Protein AF-A0A9D9LYZ3-F1 (afdb_monomer_lite)

Structure (mmCIF, N/CA/C/O backbone):
data_AF-A0A9D9LYZ3-F1
#
_entry.id   AF-A0A9D9LYZ3-F1
#
loop_
_atom_site.group_PDB
_atom_site.id
_atom_site.type_symbol
_atom_site.label_atom_id
_atom_site.label_alt_id
_atom_site.label_comp_id
_atom_site.label_asym_id
_atom_site.label_entity_id
_atom_site.label_seq_id
_atom_site.pdbx_PDB_ins_code
_atom_site.Cartn_x
_atom_site.Cartn_y
_atom_site.Cartn_z
_atom_site.occupancy
_atom_site.B_iso_or_equiv
_atom_site.auth_seq_id
_atom_site.auth_comp_id
_atom_site.auth_asym_id
_atom_site.auth_atom_id
_atom_site.pdbx_PDB_model_num
ATOM 1 N N . LEU A 1 1 ? 12.499 -3.389 7.187 1.00 67.00 1 LEU A N 1
ATOM 2 C CA . LEU A 1 1 ? 12.480 -2.164 8.040 1.00 67.00 1 LEU A CA 1
ATOM 3 C C . LEU A 1 1 ? 11.030 -2.006 8.466 1.00 67.00 1 LEU A C 1
ATOM 5 O O . LEU A 1 1 ? 10.177 -2.248 7.634 1.00 67.00 1 LEU A O 1
ATOM 9 N N . GLY A 1 2 ? 10.728 -1.710 9.727 1.00 86.38 2 GLY A N 1
ATOM 10 C CA . GLY A 1 2 ? 9.335 -1.701 10.191 1.00 86.38 2 GLY A CA 1
ATOM 11 C C . GLY A 1 2 ? 8.616 -0.363 10.030 1.00 86.38 2 GLY A C 1
ATOM 12 O O . GLY A 1 2 ? 9.246 0.659 9.763 1.00 86.38 2 GLY A O 1
ATOM 13 N N . VAL A 1 3 ? 7.306 -0.385 10.260 1.00 93.94 3 VAL A N 1
ATOM 14 C CA . VAL A 1 3 ? 6.453 0.793 10.448 1.00 93.94 3 VAL A CA 1
ATOM 15 C C . VAL A 1 3 ? 5.911 0.800 11.873 1.00 93.94 3 VAL A C 1
ATOM 17 O O . VAL A 1 3 ? 5.564 -0.246 12.420 1.00 93.94 3 VAL A O 1
ATOM 20 N N . ALA A 1 4 ? 5.866 1.983 12.481 1.00 95.00 4 ALA A N 1
ATOM 21 C CA . ALA A 1 4 ? 5.169 2.226 13.736 1.00 95.00 4 ALA A CA 1
ATOM 22 C C . ALA A 1 4 ? 3.870 2.966 13.419 1.00 95.00 4 ALA A C 1
ATOM 24 O O . ALA A 1 4 ? 3.877 3.922 12.643 1.00 95.00 4 ALA A O 1
ATOM 25 N N . CYS A 1 5 ? 2.766 2.531 14.007 1.00 94.94 5 CYS A N 1
ATOM 26 C CA . CYS A 1 5 ? 1.451 3.107 13.774 1.00 94.94 5 CYS A CA 1
ATOM 27 C C . CYS A 1 5 ? 0.739 3.353 15.103 1.00 94.94 5 CYS A C 1
ATOM 29 O O . CYS A 1 5 ? 0.918 2.602 16.058 1.00 94.94 5 CYS A O 1
ATOM 31 N N . TYR A 1 6 ? -0.033 4.433 15.174 1.00 95.62 6 TYR A N 1
ATOM 32 C CA . TYR A 1 6 ? -0.800 4.815 16.353 1.00 95.62 6 TYR A CA 1
ATOM 33 C C . TYR A 1 6 ? -2.236 5.091 15.927 1.00 95.62 6 TYR A C 1
ATOM 35 O O . TYR A 1 6 ? -2.470 5.915 15.044 1.00 95.62 6 TYR A O 1
ATOM 43 N N . ASP A 1 7 ? -3.190 4.395 16.539 1.00 93.81 7 ASP A N 1
ATOM 44 C CA . ASP A 1 7 ? -4.618 4.484 16.205 1.00 93.81 7 ASP A CA 1
ATOM 45 C C . ASP A 1 7 ? -5.399 5.454 17.113 1.00 93.81 7 ASP A C 1
ATOM 47 O O . ASP A 1 7 ? -6.627 5.513 17.058 1.00 93.81 7 ASP A O 1
ATOM 51 N N . GLY A 1 8 ? -4.704 6.203 17.974 1.00 94.94 8 GLY A N 1
ATOM 52 C CA . GLY A 1 8 ? -5.328 7.039 19.003 1.00 94.94 8 GLY A CA 1
ATOM 53 C C . GLY A 1 8 ? -5.497 6.348 20.360 1.00 94.94 8 GLY A C 1
ATOM 54 O O . GLY A 1 8 ? -5.884 7.014 21.319 1.00 94.94 8 GLY A O 1
ATOM 55 N N . LYS A 1 9 ? -5.211 5.043 20.463 1.00 96.00 9 LYS A N 1
ATOM 56 C CA . LYS A 1 9 ? -5.311 4.256 21.705 1.00 96.00 9 LYS A CA 1
ATOM 57 C C . LYS A 1 9 ? -4.034 3.490 22.018 1.00 96.00 9 LYS A C 1
ATOM 59 O O . LYS A 1 9 ? -3.619 3.448 23.175 1.00 96.00 9 LYS A O 1
ATOM 64 N N . LYS A 1 10 ? -3.421 2.870 21.011 1.00 95.19 10 LYS A N 1
ATOM 65 C CA . LYS A 1 10 ? -2.211 2.058 21.157 1.00 95.19 10 LYS A CA 1
ATOM 66 C C . LYS A 1 10 ? -1.244 2.301 20.009 1.00 95.19 10 LYS A C 1
ATOM 68 O O . LYS A 1 10 ? -1.641 2.603 18.887 1.00 95.19 10 LYS A O 1
ATOM 73 N N . THR A 1 11 ? 0.039 2.153 20.318 1.00 96.75 11 THR A N 1
ATOM 74 C CA . THR A 1 11 ? 1.108 2.128 19.321 1.00 96.75 11 THR A CA 1
ATOM 75 C C . THR A 1 11 ? 1.430 0.684 18.985 1.00 96.75 11 THR A C 1
ATOM 77 O O . THR A 1 11 ? 1.684 -0.121 19.881 1.00 96.75 11 THR A O 1
ATOM 80 N N . GLU A 1 12 ? 1.455 0.366 17.698 1.00 96.56 12 GLU A N 1
ATOM 81 C CA . GLU A 1 12 ? 1.778 -0.959 17.184 1.00 96.56 12 GLU A CA 1
ATOM 82 C C . GLU A 1 12 ? 2.903 -0.881 16.161 1.00 96.56 12 GLU A C 1
ATOM 84 O O . GLU A 1 12 ? 3.065 0.109 15.444 1.00 96.56 12 GLU A O 1
ATOM 89 N N . TYR A 1 13 ? 3.680 -1.957 16.092 1.00 95.88 13 TYR A N 1
ATOM 90 C CA . TYR A 1 13 ? 4.819 -2.070 15.196 1.00 95.88 13 TYR A CA 1
ATOM 91 C C . TYR A 1 13 ? 4.597 -3.238 14.244 1.00 95.88 13 TYR A C 1
ATOM 93 O O . TYR A 1 13 ? 4.274 -4.348 14.670 1.00 95.88 13 TYR A O 1
ATOM 101 N N . TYR A 1 14 ? 4.805 -2.990 12.958 1.00 96.00 14 TYR A N 1
ATOM 102 C CA . TYR A 1 14 ? 4.818 -4.018 11.929 1.00 96.00 14 TYR A CA 1
ATOM 103 C C . TYR A 1 14 ? 6.211 -4.084 11.314 1.00 96.00 14 TYR A C 1
ATOM 105 O O . TYR A 1 14 ? 6.756 -3.068 10.887 1.00 96.00 14 TYR A O 1
ATOM 113 N N . PHE A 1 15 ? 6.805 -5.274 11.271 1.00 93.50 15 PHE A N 1
ATOM 114 C CA . PHE A 1 15 ? 8.149 -5.476 10.742 1.00 93.50 15 PHE A CA 1
ATOM 115 C C . PHE A 1 15 ? 8.108 -6.339 9.490 1.00 93.50 15 PHE A C 1
ATOM 117 O O . PHE A 1 15 ? 7.468 -7.384 9.469 1.00 93.50 15 PHE A O 1
ATOM 124 N N . ASN A 1 16 ? 8.868 -5.926 8.478 1.00 87.31 16 ASN A N 1
ATOM 125 C CA . ASN A 1 16 ? 9.107 -6.705 7.273 1.00 87.31 16 ASN A CA 1
ATOM 126 C C . ASN A 1 16 ? 10.609 -6.873 7.000 1.00 87.31 16 ASN A C 1
ATOM 128 O O . ASN A 1 16 ? 11.474 -6.211 7.602 1.00 87.31 16 ASN A O 1
ATOM 132 N N . THR A 1 17 ? 10.909 -7.750 6.044 1.00 85.69 17 THR A N 1
ATOM 133 C CA . THR A 1 17 ? 12.264 -7.987 5.546 1.00 85.69 17 THR A CA 1
ATOM 134 C C . THR A 1 17 ? 12.876 -6.692 5.023 1.00 85.69 17 THR A C 1
ATOM 136 O O . THR A 1 17 ? 12.298 -5.986 4.202 1.00 85.69 17 THR A O 1
ATOM 139 N N . ARG A 1 18 ? 14.081 -6.355 5.492 1.00 85.19 18 ARG A N 1
ATOM 140 C CA . ARG A 1 18 ? 14.837 -5.215 4.967 1.00 85.19 18 ARG A CA 1
ATOM 141 C C . ARG A 1 18 ? 15.540 -5.618 3.672 1.00 85.19 18 ARG A C 1
ATOM 143 O O . ARG A 1 18 ? 16.413 -6.478 3.700 1.00 85.19 18 ARG A O 1
ATOM 150 N N . ILE A 1 19 ? 15.229 -4.932 2.578 1.00 84.50 19 ILE A N 1
ATOM 151 C CA . ILE A 1 19 ? 16.028 -4.980 1.350 1.00 84.50 19 ILE A CA 1
ATOM 152 C C . ILE A 1 19 ? 17.152 -3.946 1.475 1.00 84.50 19 ILE A C 1
ATOM 154 O O . ILE A 1 19 ? 16.901 -2.791 1.820 1.00 84.50 19 ILE A O 1
ATOM 158 N N . ASN A 1 20 ? 18.399 -4.353 1.226 1.00 84.62 20 ASN A N 1
ATOM 159 C CA . ASN A 1 20 ? 19.555 -3.455 1.272 1.00 84.62 20 ASN A CA 1
ATOM 160 C C . ASN A 1 20 ? 19.704 -2.670 -0.044 1.00 84.62 20 ASN A C 1
ATOM 162 O O . ASN A 1 20 ? 20.675 -2.841 -0.776 1.00 84.62 20 ASN A O 1
ATOM 166 N N . ALA A 1 21 ? 18.701 -1.854 -0.361 1.00 81.69 21 ALA A N 1
ATOM 167 C CA . ALA A 1 21 ? 18.677 -0.974 -1.523 1.00 81.69 21 ALA A CA 1
ATOM 168 C C . ALA A 1 21 ? 17.909 0.309 -1.183 1.00 81.69 21 ALA A C 1
ATOM 170 O O . ALA A 1 21 ? 16.960 0.276 -0.400 1.00 81.69 21 ALA A O 1
ATOM 171 N N . SER A 1 22 ? 18.310 1.427 -1.787 1.00 81.06 22 SER A N 1
ATOM 172 C CA . SER A 1 22 ? 17.561 2.683 -1.737 1.00 81.06 22 SER A CA 1
ATOM 173 C C . SER A 1 22 ? 16.957 2.944 -3.110 1.00 81.06 22 SER A C 1
ATOM 175 O O . SER A 1 22 ? 17.676 2.930 -4.107 1.00 81.06 22 SER A O 1
ATOM 177 N N . MET A 1 23 ? 15.641 3.136 -3.165 1.00 85.06 23 MET A N 1
ATOM 178 C CA . MET A 1 23 ? 14.894 3.374 -4.400 1.00 85.06 23 MET A CA 1
ATOM 179 C C . MET A 1 23 ? 13.935 4.549 -4.191 1.00 85.06 23 MET A C 1
ATOM 181 O O . MET A 1 23 ? 13.253 4.634 -3.164 1.00 85.06 23 MET A O 1
ATOM 185 N N . HIS A 1 24 ? 13.890 5.458 -5.165 1.00 87.56 24 HIS A N 1
ATOM 186 C CA . HIS A 1 24 ? 12.993 6.614 -5.145 1.00 87.56 24 HIS A CA 1
ATOM 187 C C . HIS A 1 24 ? 11.523 6.176 -5.261 1.00 87.56 24 HIS A C 1
ATOM 189 O O . HIS A 1 24 ? 11.226 5.100 -5.776 1.00 87.56 24 HIS A O 1
ATOM 195 N N . GLY A 1 25 ? 10.594 6.999 -4.770 1.00 88.56 25 GLY A N 1
ATOM 196 C CA . GLY A 1 25 ? 9.147 6.754 -4.882 1.00 88.56 25 GLY A CA 1
ATOM 197 C C . GLY A 1 25 ? 8.572 5.702 -3.924 1.00 88.56 25 GLY A C 1
ATOM 198 O O . GLY A 1 25 ? 7.360 5.520 -3.868 1.00 88.56 25 GLY A O 1
ATOM 199 N N . THR A 1 26 ? 9.401 5.032 -3.114 1.00 92.75 26 THR A N 1
ATOM 200 C CA . THR A 1 26 ? 8.930 4.066 -2.099 1.00 92.75 26 THR A CA 1
ATOM 201 C C . THR A 1 26 ? 7.997 4.705 -1.063 1.00 92.75 26 THR A C 1
ATOM 203 O O . THR A 1 26 ? 7.024 4.079 -0.648 1.00 92.75 26 THR A O 1
ATOM 206 N N . GLY A 1 27 ? 8.240 5.968 -0.694 1.00 93.25 27 GLY A N 1
ATOM 207 C CA . GLY A 1 27 ? 7.355 6.741 0.182 1.00 93.25 27 GLY A CA 1
ATOM 208 C C . GLY A 1 27 ? 5.988 7.034 -0.442 1.00 93.25 27 GLY A C 1
ATOM 209 O O . GLY A 1 27 ? 4.971 6.872 0.229 1.00 93.25 27 GLY A O 1
ATOM 210 N N . ASP A 1 28 ? 5.948 7.387 -1.729 1.00 95.38 28 ASP A N 1
ATOM 211 C CA . ASP A 1 28 ? 4.698 7.677 -2.445 1.00 95.38 28 ASP A CA 1
ATOM 212 C C . ASP A 1 28 ? 3.835 6.418 -2.585 1.00 95.38 28 ASP A C 1
ATOM 214 O O . ASP A 1 28 ? 2.624 6.450 -2.351 1.00 95.38 28 ASP A O 1
ATOM 218 N N . VAL A 1 29 ? 4.472 5.281 -2.888 1.00 95.88 29 VAL A N 1
ATOM 219 C CA . VAL A 1 29 ? 3.830 3.959 -2.940 1.00 95.88 29 VAL A CA 1
ATOM 220 C C . VAL A 1 29 ? 3.251 3.574 -1.579 1.00 95.88 29 VAL A C 1
ATOM 222 O O . VAL A 1 29 ? 2.095 3.141 -1.498 1.00 95.88 29 VAL A O 1
ATOM 225 N N . TYR A 1 30 ? 4.022 3.763 -0.504 1.00 96.31 30 TYR A N 1
ATOM 226 C CA . TYR A 1 30 ? 3.553 3.516 0.857 1.00 96.31 30 TYR A CA 1
ATOM 227 C C . TYR A 1 30 ? 2.340 4.389 1.192 1.00 96.31 30 TYR A C 1
ATOM 229 O O . TYR A 1 30 ? 1.285 3.867 1.545 1.00 96.31 30 TYR A O 1
ATOM 237 N N . ALA A 1 31 ? 2.467 5.709 1.040 1.00 97.12 31 ALA A N 1
ATOM 238 C CA . ALA A 1 31 ? 1.426 6.658 1.420 1.00 97.12 31 ALA A CA 1
ATOM 239 C C . ALA A 1 31 ? 0.129 6.434 0.630 1.00 97.12 31 ALA A C 1
ATOM 241 O O . ALA A 1 31 ? -0.954 6.437 1.216 1.00 97.12 31 ALA A O 1
ATOM 242 N N . SER A 1 32 ? 0.235 6.171 -0.676 1.00 97.62 32 SER A N 1
ATOM 243 C CA . SER A 1 32 ? -0.926 5.944 -1.545 1.00 97.62 32 SER A CA 1
ATOM 244 C C . SER A 1 32 ? -1.679 4.664 -1.182 1.00 97.62 32 SER A C 1
ATOM 246 O O . SER A 1 32 ? -2.905 4.672 -1.079 1.00 97.62 32 SER A O 1
ATOM 248 N N . SER A 1 33 ? -0.960 3.561 -0.955 1.00 97.38 33 SER A N 1
ATOM 249 C CA . SER A 1 33 ? -1.579 2.277 -0.590 1.00 97.38 33 SER A CA 1
ATOM 250 C C . SER A 1 33 ? -2.156 2.289 0.829 1.00 97.38 33 SER A C 1
ATOM 252 O O . SER A 1 33 ? -3.266 1.794 1.036 1.00 97.38 33 SER A O 1
ATOM 254 N N . PHE A 1 34 ? -1.463 2.925 1.778 1.00 97.75 34 PHE A N 1
ATOM 255 C CA . PHE A 1 34 ? -1.955 3.169 3.134 1.00 97.75 34 PHE A CA 1
ATOM 256 C C . PHE A 1 34 ? -3.257 3.979 3.125 1.00 97.75 34 PHE A C 1
ATOM 258 O O . PHE A 1 34 ? -4.269 3.537 3.671 1.00 97.75 34 PHE A O 1
ATOM 265 N N . ALA A 1 35 ? -3.260 5.137 2.455 1.00 98.00 35 ALA A N 1
ATOM 266 C CA . ALA A 1 35 ? -4.439 5.991 2.356 1.00 98.00 35 ALA A CA 1
ATOM 267 C C . ALA A 1 35 ? -5.605 5.270 1.661 1.00 98.00 35 ALA A C 1
ATOM 269 O O . ALA A 1 35 ? -6.732 5.317 2.147 1.00 98.00 35 ALA A O 1
ATOM 270 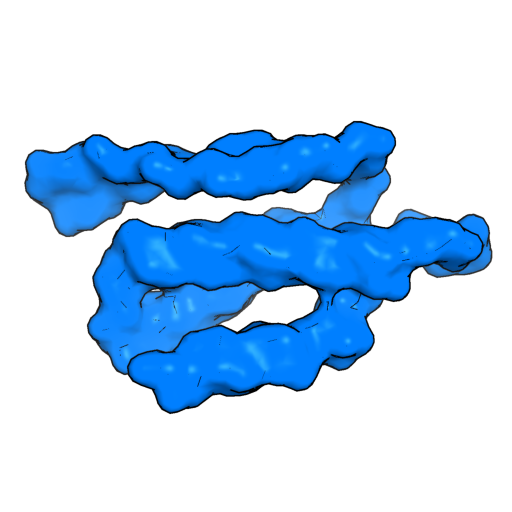N N . GLY A 1 36 ? -5.335 4.540 0.573 1.00 97.31 36 GLY A N 1
ATOM 271 C CA . GLY A 1 36 ? -6.352 3.759 -0.134 1.00 97.31 36 GLY A CA 1
ATOM 272 C C . GLY A 1 36 ? -7.008 2.686 0.742 1.00 97.31 36 GLY A C 1
ATOM 273 O O . GLY A 1 36 ? -8.231 2.535 0.713 1.00 97.31 36 GLY A O 1
ATOM 274 N N . ALA A 1 37 ? -6.226 1.973 1.559 1.00 97.81 37 ALA A N 1
ATOM 275 C CA . ALA A 1 37 ? -6.759 0.989 2.502 1.00 97.81 37 ALA A CA 1
ATOM 276 C C . ALA A 1 37 ? -7.599 1.644 3.611 1.00 97.81 37 ALA A C 1
ATOM 278 O O . ALA A 1 37 ? -8.690 1.158 3.916 1.00 97.81 37 ALA A O 1
ATOM 279 N N . LEU A 1 38 ? -7.154 2.783 4.154 1.00 97.31 38 LEU A N 1
ATOM 280 C CA . LEU A 1 38 ? -7.945 3.551 5.121 1.00 97.31 38 LEU A CA 1
ATOM 281 C C . LEU A 1 38 ? -9.279 4.025 4.532 1.00 97.31 38 LEU A C 1
ATOM 283 O O . LEU A 1 38 ? -10.315 3.876 5.175 1.00 97.31 38 LEU A O 1
ATOM 287 N N . CYS A 1 39 ? -9.289 4.529 3.294 1.00 97.00 39 CYS A N 1
ATOM 288 C CA . CYS A 1 39 ? -10.527 4.906 2.602 1.00 97.00 39 CYS A CA 1
ATOM 289 C C . CYS A 1 39 ? -11.483 3.719 2.405 1.00 97.00 39 CYS A C 1
ATOM 291 O O . CYS A 1 39 ? -12.693 3.915 2.317 1.00 97.00 39 CYS A O 1
ATOM 293 N N . LYS A 1 40 ? -10.960 2.488 2.370 1.00 96.12 40 LYS A N 1
ATOM 294 C CA . LYS A 1 40 ? -11.748 1.250 2.323 1.00 96.12 40 LYS A CA 1
ATOM 295 C C . LYS A 1 40 ? -12.240 0.787 3.707 1.00 96.12 40 LYS A C 1
ATOM 297 O O . LYS A 1 40 ? -12.923 -0.228 3.803 1.00 96.12 40 LYS A O 1
ATOM 302 N N . GLY A 1 41 ? -11.917 1.518 4.775 1.00 96.25 41 GLY A N 1
ATOM 303 C CA . GLY A 1 41 ? -12.340 1.217 6.145 1.00 96.25 41 GLY A CA 1
ATOM 304 C C . GLY A 1 41 ? -11.449 0.213 6.877 1.00 96.25 41 GLY A C 1
ATOM 305 O O . GLY A 1 41 ? -11.881 -0.364 7.872 1.00 96.25 41 GLY A O 1
ATOM 306 N N . TRP A 1 42 ? -10.228 -0.028 6.394 1.00 97.06 42 TRP A N 1
ATOM 307 C CA . TRP A 1 42 ? -9.275 -0.899 7.085 1.00 97.06 42 TRP A CA 1
ATOM 308 C C . TRP A 1 42 ? -8.751 -0.247 8.368 1.00 97.06 42 TRP A C 1
ATOM 310 O O . TRP A 1 42 ? -8.751 0.979 8.506 1.00 97.06 42 TRP A O 1
ATOM 320 N N . SER A 1 43 ? -8.271 -1.068 9.306 1.00 96.75 43 SER A N 1
ATOM 321 C CA . SER A 1 43 ? -7.614 -0.559 10.511 1.00 96.75 43 SER A CA 1
ATOM 322 C C . SER A 1 43 ? -6.293 0.143 10.163 1.00 96.75 43 SER A C 1
ATOM 324 O O . SER A 1 43 ? -5.663 -0.154 9.145 1.00 96.75 43 SER A O 1
ATOM 326 N N . VAL A 1 44 ? -5.840 1.058 11.029 1.00 97.44 44 VAL A N 1
ATOM 327 C CA . VAL A 1 44 ? -4.550 1.751 10.851 1.00 97.44 44 VAL A CA 1
ATOM 328 C C . VAL A 1 44 ? -3.395 0.749 10.762 1.00 97.44 44 VAL A C 1
ATOM 330 O O . VAL A 1 44 ? -2.512 0.911 9.921 1.00 97.44 44 VAL A O 1
ATOM 333 N N . TYR A 1 45 ? -3.426 -0.302 11.585 1.00 97.06 45 TYR A N 1
ATOM 334 C CA . TYR A 1 45 ? -2.421 -1.360 11.574 1.00 97.06 45 TYR A CA 1
ATOM 335 C C . TYR A 1 45 ? -2.413 -2.127 10.246 1.00 97.06 45 TYR A C 1
ATOM 337 O O . TYR A 1 45 ? -1.363 -2.243 9.614 1.00 97.06 45 TYR A O 1
ATOM 345 N N . ASP A 1 46 ? -3.576 -2.592 9.780 1.00 96.94 46 ASP A N 1
ATOM 346 C CA . ASP A 1 46 ? -3.672 -3.389 8.550 1.00 96.94 46 ASP A CA 1
ATOM 347 C C . ASP A 1 46 ? -3.301 -2.568 7.310 1.00 96.94 46 ASP A C 1
ATOM 349 O O . ASP A 1 46 ? -2.619 -3.065 6.410 1.00 96.94 46 ASP A O 1
ATOM 353 N N . ALA A 1 47 ? -3.700 -1.294 7.275 1.00 97.50 47 ALA A N 1
ATOM 354 C CA . ALA A 1 47 ? -3.313 -0.365 6.220 1.00 97.50 47 ALA A CA 1
ATOM 355 C C . ALA A 1 47 ? -1.794 -0.121 6.212 1.00 97.50 47 ALA A C 1
ATOM 357 O O . ALA A 1 47 ? -1.172 -0.127 5.147 1.00 97.50 47 ALA A O 1
ATOM 358 N N . ALA A 1 48 ? -1.178 0.072 7.385 1.00 96.94 48 ALA A N 1
ATOM 359 C CA . ALA A 1 48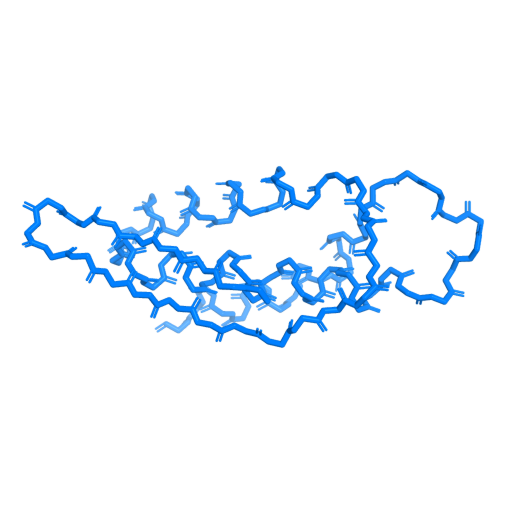 ? 0.264 0.294 7.504 1.00 96.94 48 ALA A CA 1
ATOM 360 C C . ALA A 1 48 ? 1.061 -0.956 7.100 1.00 96.94 48 ALA A C 1
ATOM 362 O O . ALA A 1 48 ? 2.035 -0.858 6.349 1.00 96.94 48 ALA A O 1
ATOM 363 N N . ALA A 1 49 ? 0.612 -2.136 7.535 1.00 96.44 49 ALA A N 1
ATOM 364 C CA . ALA A 1 49 ? 1.195 -3.416 7.148 1.00 96.44 49 ALA A CA 1
ATOM 365 C C . ALA A 1 49 ? 1.098 -3.647 5.631 1.00 96.44 49 ALA A C 1
ATOM 367 O O . ALA A 1 49 ? 2.088 -4.019 4.999 1.00 96.44 49 ALA A O 1
ATOM 368 N N . LEU A 1 50 ? -0.061 -3.361 5.022 1.00 97.19 50 LEU A N 1
ATOM 369 C CA . LEU A 1 50 ? -0.243 -3.447 3.571 1.00 97.19 50 LEU A CA 1
ATOM 370 C C . LEU A 1 50 ? 0.744 -2.552 2.818 1.00 97.19 50 LEU A C 1
ATOM 372 O O . LEU A 1 50 ? 1.381 -3.021 1.875 1.00 97.19 50 LEU A O 1
ATOM 376 N N . GLY A 1 51 ? 0.865 -1.283 3.218 1.00 96.50 51 GLY A N 1
ATOM 377 C CA . GLY A 1 51 ? 1.766 -0.344 2.554 1.00 96.50 51 GLY A CA 1
ATOM 378 C C . GLY A 1 51 ? 3.226 -0.779 2.659 1.00 96.50 51 GLY A C 1
ATOM 379 O O . GLY A 1 51 ? 3.959 -0.742 1.669 1.00 96.50 51 GLY A O 1
ATOM 380 N N . ALA A 1 52 ? 3.643 -1.252 3.836 1.00 95.94 52 ALA A N 1
ATOM 381 C CA . ALA A 1 52 ? 4.999 -1.743 4.060 1.00 95.94 52 ALA A CA 1
ATOM 382 C C . ALA A 1 52 ? 5.316 -2.965 3.181 1.00 95.94 52 ALA A C 1
ATOM 384 O O . ALA A 1 52 ? 6.379 -3.023 2.562 1.00 95.94 52 ALA A O 1
ATOM 385 N N . ASP A 1 53 ? 4.393 -3.922 3.095 1.00 95.88 53 ASP A N 1
ATOM 386 C CA . ASP A 1 53 ? 4.540 -5.108 2.248 1.00 95.88 53 ASP A CA 1
ATOM 387 C C . ASP A 1 53 ? 4.547 -4.764 0.757 1.00 95.88 53 ASP A C 1
ATOM 389 O O . ASP A 1 53 ? 5.348 -5.302 -0.009 1.00 95.88 53 ASP A O 1
ATOM 393 N N . TYR A 1 54 ? 3.675 -3.846 0.337 1.00 96.00 54 TYR A N 1
ATOM 394 C CA . TYR A 1 54 ? 3.572 -3.455 -1.062 1.00 96.00 54 TYR A CA 1
ATOM 395 C C . TYR A 1 54 ? 4.851 -2.773 -1.560 1.00 96.00 54 TYR A C 1
ATOM 397 O O . TYR A 1 54 ? 5.306 -3.069 -2.664 1.00 96.00 54 TYR A O 1
ATOM 405 N N . VAL A 1 55 ? 5.489 -1.935 -0.736 1.00 95.00 55 VAL A N 1
ATOM 406 C CA . VAL A 1 55 ? 6.798 -1.346 -1.063 1.00 95.00 55 VAL A CA 1
ATOM 407 C C . VAL A 1 55 ? 7.854 -2.422 -1.307 1.00 95.00 55 VAL A C 1
ATOM 409 O O . VAL A 1 55 ? 8.589 -2.329 -2.288 1.00 95.00 55 VAL A O 1
ATOM 412 N N . ILE A 1 56 ? 7.917 -3.456 -0.464 1.00 94.00 56 ILE A N 1
ATOM 413 C CA . ILE A 1 56 ? 8.871 -4.563 -0.633 1.00 94.00 56 ILE A CA 1
ATOM 414 C C . ILE A 1 56 ? 8.626 -5.299 -1.951 1.00 94.00 56 ILE A C 1
ATOM 416 O O . ILE A 1 56 ? 9.579 -5.579 -2.678 1.00 94.00 56 ILE A O 1
ATOM 420 N N . GLU A 1 57 ? 7.365 -5.545 -2.301 1.00 94.75 57 GLU A N 1
ATOM 421 C CA . GLU A 1 57 ? 7.020 -6.166 -3.580 1.00 94.75 57 GLU A CA 1
ATOM 422 C C . GLU A 1 57 ? 7.434 -5.288 -4.774 1.00 94.75 57 GLU A C 1
ATOM 424 O O . GLU A 1 57 ? 8.032 -5.778 -5.733 1.00 94.75 57 GLU A O 1
ATOM 429 N N . CYS A 1 58 ? 7.209 -3.972 -4.694 1.00 93.75 58 CYS A N 1
ATOM 430 C CA . CYS A 1 58 ? 7.650 -3.022 -5.718 1.00 93.75 58 CYS A CA 1
ATOM 431 C C . CYS A 1 58 ? 9.180 -3.005 -5.860 1.00 93.75 58 CYS A C 1
ATOM 433 O O . CYS A 1 58 ? 9.703 -2.988 -6.976 1.00 93.75 58 CYS A O 1
ATOM 435 N N . MET A 1 59 ? 9.910 -3.036 -4.742 1.00 91.69 59 MET A N 1
ATOM 436 C CA . MET A 1 59 ? 11.374 -3.095 -4.740 1.00 91.69 59 MET A CA 1
ATOM 437 C C . MET A 1 59 ? 11.876 -4.394 -5.378 1.00 91.69 59 MET A C 1
ATOM 439 O O . MET A 1 59 ? 12.733 -4.340 -6.259 1.00 91.69 59 MET A O 1
ATOM 443 N N . ASN A 1 60 ? 11.301 -5.544 -5.015 1.00 91.69 60 ASN A N 1
ATOM 444 C CA . ASN A 1 60 ? 11.640 -6.838 -5.616 1.00 91.69 60 ASN A CA 1
ATOM 445 C C . ASN A 1 60 ? 11.389 -6.851 -7.130 1.00 91.69 60 ASN A C 1
ATOM 447 O O . ASN A 1 60 ? 12.229 -7.334 -7.885 1.00 91.69 60 ASN A O 1
ATOM 451 N N . ALA A 1 61 ? 10.279 -6.264 -7.589 1.00 90.88 61 ALA A N 1
ATOM 452 C CA . ALA A 1 61 ? 9.955 -6.152 -9.013 1.00 90.88 61 ALA A CA 1
ATOM 453 C C . ALA A 1 61 ? 10.871 -5.181 -9.791 1.00 90.88 61 ALA A C 1
ATOM 455 O O . ALA A 1 61 ? 10.887 -5.195 -11.029 1.00 90.88 61 ALA A O 1
ATOM 456 N N . THR A 1 62 ? 11.608 -4.330 -9.073 1.00 88.56 62 THR A N 1
ATOM 457 C CA . THR A 1 62 ? 12.543 -3.338 -9.628 1.00 88.56 62 THR A CA 1
ATOM 458 C C . THR A 1 62 ? 13.982 -3.852 -9.644 1.00 88.56 62 THR A C 1
ATOM 460 O O . THR A 1 62 ? 14.747 -3.513 -10.545 1.00 88.56 62 THR A O 1
ATOM 463 N N . MET A 1 63 ? 14.359 -4.685 -8.670 1.00 85.31 63 MET A N 1
ATOM 464 C CA . MET A 1 63 ? 15.703 -5.248 -8.563 1.00 85.31 63 MET A CA 1
ATOM 465 C C . MET A 1 63 ? 16.134 -5.975 -9.844 1.00 85.31 63 MET A C 1
ATOM 467 O O . MET A 1 63 ? 15.372 -6.721 -10.453 1.00 85.31 63 MET A O 1
ATOM 471 N N . GLY A 1 64 ? 17.398 -5.783 -10.228 1.00 77.19 64 GLY A N 1
ATOM 472 C CA . GLY A 1 64 ? 18.003 -6.444 -11.388 1.00 77.19 64 GLY A CA 1
ATOM 473 C C . GLY A 1 64 ? 17.870 -5.684 -12.709 1.00 77.19 64 GLY A C 1
ATOM 474 O O . GLY A 1 64 ? 18.537 -6.060 -13.668 1.00 77.19 64 GLY A O 1
ATOM 475 N N . ASP A 1 65 ? 17.097 -4.596 -12.758 1.00 76.81 65 ASP A N 1
ATOM 476 C CA . ASP A 1 65 ? 17.068 -3.692 -13.908 1.00 76.81 65 ASP A CA 1
ATOM 477 C C . ASP A 1 65 ? 17.990 -2.489 -13.667 1.00 76.81 65 ASP A C 1
ATOM 479 O O . ASP A 1 65 ? 17.704 -1.630 -12.836 1.00 76.81 65 ASP A O 1
ATOM 483 N N . LYS A 1 66 ? 19.126 -2.460 -14.370 1.00 69.19 66 LYS A N 1
ATOM 484 C CA . LYS A 1 66 ? 20.147 -1.412 -14.224 1.00 69.19 66 LYS A CA 1
ATOM 485 C C . LYS A 1 66 ? 19.838 -0.147 -15.029 1.00 69.19 66 LYS A C 1
ATOM 487 O O . LYS A 1 66 ? 20.405 0.895 -14.717 1.00 69.19 66 LYS A O 1
ATOM 492 N N . ASP A 1 67 ? 18.951 -0.234 -16.020 1.00 74.50 67 ASP A N 1
ATOM 493 C CA . ASP A 1 67 ? 18.584 0.894 -16.885 1.00 74.50 67 ASP A CA 1
ATOM 494 C C . ASP A 1 67 ? 17.418 1.700 -16.287 1.00 74.50 67 ASP A C 1
ATOM 496 O O . ASP A 1 67 ? 17.199 2.867 -16.620 1.00 74.50 67 ASP A O 1
ATOM 500 N N . HIS A 1 68 ? 16.686 1.099 -15.345 1.00 71.06 68 HIS A N 1
ATOM 501 C CA . HIS A 1 68 ? 15.622 1.750 -14.594 1.00 71.06 68 HIS A CA 1
ATOM 502 C C . HIS A 1 68 ? 16.159 2.446 -13.335 1.00 71.06 68 HIS A C 1
ATOM 504 O O . HIS A 1 68 ? 16.233 1.866 -12.254 1.00 71.06 68 HIS A O 1
ATOM 510 N N . TRP A 1 69 ? 16.536 3.715 -13.482 1.00 67.06 69 TRP A N 1
ATOM 511 C CA . TRP A 1 69 ? 17.178 4.500 -12.420 1.00 67.06 69 TRP A CA 1
ATOM 512 C C . TRP A 1 69 ? 16.208 5.342 -11.570 1.00 67.06 69 TRP A C 1
ATOM 514 O O . TRP A 1 69 ? 16.594 5.827 -10.503 1.00 67.06 69 TRP A O 1
ATOM 524 N N . TYR A 1 70 ? 14.964 5.533 -12.025 1.00 73.44 70 TYR A N 1
ATOM 525 C CA . TYR A 1 70 ? 13.988 6.409 -11.375 1.00 73.44 70 TYR A CA 1
ATOM 526 C C . TYR A 1 70 ? 12.726 5.659 -10.956 1.00 73.44 70 TYR A C 1
ATOM 528 O O . TYR A 1 70 ? 11.991 5.155 -11.798 1.00 73.44 70 TYR A O 1
ATOM 536 N N . GLY A 1 71 ? 12.446 5.677 -9.653 1.00 80.50 71 GLY A N 1
ATOM 537 C CA . GLY A 1 71 ? 11.243 5.082 -9.084 1.00 80.50 71 GLY A CA 1
ATOM 538 C C . GLY A 1 71 ? 11.338 3.573 -8.858 1.00 80.50 71 GLY A C 1
ATOM 539 O O . GLY A 1 71 ? 12.298 2.907 -9.247 1.00 80.50 71 GLY A O 1
ATOM 540 N N . VAL A 1 72 ? 10.315 3.041 -8.195 1.00 87.88 72 VAL A N 1
ATOM 541 C CA . VAL A 1 72 ? 10.038 1.603 -8.147 1.00 87.88 72 VAL A CA 1
ATOM 542 C C . VAL A 1 72 ? 8.973 1.259 -9.183 1.00 87.88 72 VAL A C 1
ATOM 544 O O . VAL A 1 72 ? 8.050 2.037 -9.411 1.00 87.88 72 VAL A O 1
ATOM 547 N N . LYS A 1 73 ? 9.055 0.062 -9.761 1.00 89.69 73 LYS A N 1
ATOM 548 C CA . LYS A 1 73 ? 8.095 -0.482 -10.734 1.00 89.69 73 LYS A CA 1
ATOM 549 C C . LYS A 1 73 ? 6.820 -0.971 -10.055 1.00 89.69 73 LYS A C 1
ATOM 551 O O . LYS A 1 73 ? 6.516 -2.169 -10.055 1.00 89.69 73 LYS A O 1
ATOM 556 N N . PHE A 1 74 ? 6.088 -0.052 -9.438 1.00 92.62 74 PHE A N 1
ATOM 557 C CA . PHE A 1 74 ? 4.880 -0.369 -8.682 1.00 92.62 74 PHE A CA 1
ATOM 558 C C . PHE A 1 74 ? 3.785 -0.991 -9.558 1.00 92.62 74 PHE A C 1
ATOM 560 O O . PHE A 1 74 ? 2.995 -1.799 -9.065 1.00 92.62 74 PHE A O 1
ATOM 567 N N . GLU A 1 75 ? 3.781 -0.696 -10.860 1.00 93.56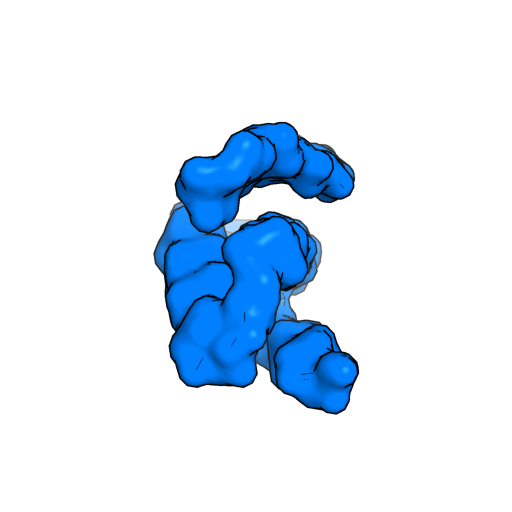 75 GLU A N 1
ATOM 568 C CA . GLU A 1 75 ? 2.845 -1.231 -11.850 1.00 93.56 75 GLU A CA 1
ATOM 569 C C . GLU A 1 75 ? 2.934 -2.754 -11.937 1.00 93.56 75 GLU A C 1
ATOM 571 O O . GLU A 1 75 ? 1.912 -3.439 -11.990 1.00 93.56 75 GLU A O 1
ATOM 576 N N . LYS A 1 76 ? 4.153 -3.306 -11.870 1.00 94.12 76 LYS A N 1
ATOM 577 C CA . LYS A 1 76 ? 4.369 -4.760 -11.854 1.00 94.12 76 LYS A CA 1
ATOM 578 C C . LYS A 1 76 ? 3.828 -5.414 -10.583 1.00 94.12 76 LYS A C 1
ATOM 580 O O . LYS A 1 76 ? 3.449 -6.580 -10.616 1.00 94.12 76 LYS A O 1
ATOM 585 N N . ALA A 1 77 ? 3.774 -4.664 -9.486 1.00 95.81 77 ALA A N 1
ATOM 586 C CA . ALA A 1 77 ? 3.278 -5.129 -8.200 1.00 95.81 77 ALA A CA 1
ATOM 587 C C . ALA A 1 77 ? 1.772 -4.843 -7.992 1.00 95.81 77 ALA A C 1
ATOM 589 O O . ALA A 1 77 ? 1.195 -5.306 -7.009 1.00 95.81 77 ALA A O 1
ATOM 590 N N . LEU A 1 78 ? 1.082 -4.135 -8.899 1.00 96.50 78 LEU A N 1
ATOM 591 C CA . LEU A 1 78 ? -0.362 -3.867 -8.775 1.00 96.50 78 LEU A CA 1
ATOM 592 C C . LEU A 1 78 ? -1.222 -5.131 -8.569 1.00 96.50 78 LEU A C 1
ATOM 594 O O . LEU A 1 78 ? -2.117 -5.088 -7.721 1.00 96.50 78 LEU A O 1
ATOM 598 N N . PRO A 1 79 ? -0.971 -6.274 -9.245 1.00 96.88 79 PRO A N 1
ATOM 599 C CA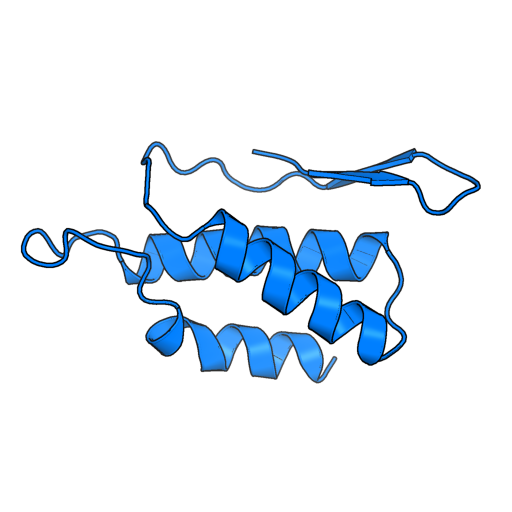 . PRO A 1 79 ? -1.733 -7.499 -8.991 1.00 96.88 79 PRO A CA 1
ATOM 600 C C . PRO A 1 79 ? -1.632 -7.981 -7.536 1.00 96.88 79 PRO A C 1
ATOM 602 O O . PRO A 1 79 ? -2.617 -8.467 -6.976 1.00 96.88 79 PRO A O 1
ATOM 605 N N . TYR A 1 80 ? -0.463 -7.812 -6.906 1.00 96.62 80 TYR A N 1
ATOM 606 C CA . TYR A 1 80 ? -0.262 -8.120 -5.491 1.00 96.62 80 TYR A CA 1
ATOM 607 C C . TYR A 1 80 ? -1.135 -7.227 -4.605 1.00 96.62 80 TYR A C 1
ATOM 609 O O . TYR A 1 80 ? -1.859 -7.736 -3.744 1.00 96.62 80 TYR A O 1
ATOM 617 N N . LEU A 1 81 ? -1.116 -5.912 -4.850 1.00 97.00 81 LEU A N 1
ATOM 618 C CA . LEU A 1 81 ? -1.917 -4.944 -4.099 1.00 97.00 81 LEU A CA 1
ATOM 619 C C . LEU A 1 81 ? -3.417 -5.251 -4.213 1.00 97.00 81 LEU A C 1
ATOM 621 O O . LEU A 1 81 ? -4.107 -5.334 -3.198 1.00 97.00 81 LEU A O 1
ATOM 625 N N . ILE A 1 82 ? -3.913 -5.484 -5.431 1.00 96.50 82 ILE A N 1
ATOM 626 C CA . ILE A 1 82 ? -5.328 -5.794 -5.688 1.00 96.50 82 ILE A CA 1
ATOM 627 C C . ILE A 1 82 ? -5.748 -7.059 -4.934 1.00 96.50 82 ILE A C 1
ATOM 629 O O . ILE A 1 82 ? -6.769 -7.053 -4.246 1.00 96.50 82 ILE A O 1
ATOM 633 N N . LYS A 1 83 ? -4.942 -8.127 -5.002 1.00 96.50 83 LYS A N 1
ATOM 634 C CA . LYS A 1 83 ? -5.223 -9.384 -4.295 1.00 96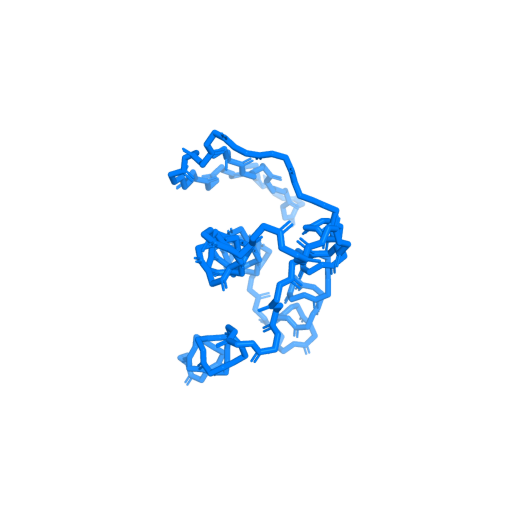.50 83 LYS A CA 1
ATOM 635 C C . LYS A 1 83 ? -5.258 -9.197 -2.778 1.00 96.50 83 LYS A C 1
ATOM 637 O O . LYS A 1 83 ? -6.079 -9.818 -2.107 1.00 96.50 83 LYS A O 1
ATOM 642 N N . ARG A 1 84 ? -4.369 -8.370 -2.222 1.00 95.62 84 ARG A N 1
ATOM 643 C CA . ARG A 1 84 ? -4.355 -8.064 -0.784 1.00 95.62 84 ARG A CA 1
ATOM 644 C C . ARG A 1 84 ? -5.595 -7.275 -0.366 1.00 95.62 84 ARG A C 1
ATOM 646 O O . ARG A 1 84 ? -6.171 -7.615 0.655 1.00 95.62 84 ARG A O 1
ATOM 653 N N . LEU A 1 85 ? -6.033 -6.304 -1.169 1.00 92.00 85 LEU A N 1
ATOM 654 C CA . LEU A 1 85 ? -7.210 -5.464 -0.900 1.00 92.00 85 LEU A CA 1
ATOM 655 C C . LEU A 1 85 ? -8.561 -6.190 -1.022 1.00 92.00 85 LEU A C 1
ATOM 657 O O . LEU A 1 85 ? -9.588 -5.613 -0.665 1.00 92.00 85 LEU A O 1
ATOM 661 N N . GLN A 1 86 ? -8.596 -7.391 -1.601 1.00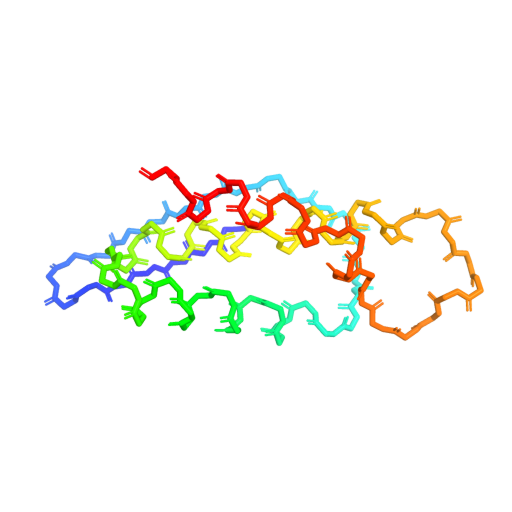 88.12 86 GLN A N 1
ATOM 662 C CA . GLN A 1 86 ? -9.807 -8.211 -1.749 1.00 88.12 86 GLN A CA 1
ATOM 663 C C . GLN A 1 86 ? -10.045 -9.179 -0.583 1.00 88.12 86 GLN A C 1
ATOM 665 O O . GLN A 1 86 ? -11.092 -9.823 -0.552 1.00 88.12 86 GLN A O 1
ATOM 670 N N . LYS A 1 87 ? -9.078 -9.308 0.329 1.00 63.22 87 LYS A N 1
ATOM 671 C CA . LYS A 1 87 ? -9.264 -10.018 1.597 1.00 63.22 87 LYS A CA 1
ATOM 672 C C . LYS A 1 87 ? -10.043 -9.155 2.579 1.00 63.22 87 LYS A C 1
ATOM 674 O O . LYS A 1 87 ? -10.761 -9.768 3.394 1.00 63.22 87 LYS A O 1
#

Foldseek 3Di:
DKDWWDQPPDIDIDDDDDDPDDAPCLVVQLVVQLVVLVVVVDGNVLSNNLSVVLSVQQVVQQPPDPVPRHGTPSVVSVVVSVVSSVD

Sequence (87 aa):
LGVACYDGKKTEYYFNTRINASMHGTGDVYASSFAGALCKGWSVYDAAALGADYVIECMNATMGDKDHWYGVKFEKALPYLIKRLQK

Radius of gyration: 13.18 Å; chains: 1; bounding box: 32×18×39 Å

pLDDT: mean 91.17, std 8.2, range [63.22, 98.0]

Secondary structure (DSSP, 8-state):
--EEEE-SS-EEEE--PPPS---TTHHHHHHHHHHHHHHTT--HHHHHHHHHHHHHHHHHHHTT-SS--SS--HHHHHHHHHHHHT-